Protein AF-A0A838WC42-F1 (afdb_monomer)

Foldseek 3Di:
DQQKDWAAEPVRWIKIKGFDPPPPDPVVQQKTKIWIDTPVDNPPAIWIFIDHNCCRVVVVRVRVNVGVVVTHRDDPPD

Solvent-accessible surface area (backbone atoms only — not comparable to full-atom values): 4438 Å² total; per-residue (Å²): 131,67,57,58,49,76,42,58,44,98,87,66,48,41,31,36,42,36,60,41,85,89,48,98,35,62,60,93,75,41,28,35,21,24,37,37,38,49,75,80,38,88,83,54,70,43,25,36,41,53,41,48,53,62,35,52,68,67,64,35,52,66,60,49,41,54,33,56,71,71,27,43,71,45,76,80,84,121

Structure (mmCIF, N/CA/C/O backbone):
data_AF-A0A838WC42-F1
#
_entry.id   AF-A0A838WC42-F1
#
loop_
_atom_site.group_PDB
_atom_site.id
_atom_site.type_symbol
_atom_site.label_atom_id
_atom_site.label_alt_id
_atom_site.label_comp_id
_atom_site.label_asym_id
_atom_site.label_entity_id
_atom_site.label_seq_id
_atom_site.pdbx_PDB_ins_code
_atom_site.Cartn_x
_atom_site.Cartn_y
_atom_site.Cartn_z
_atom_site.occupancy
_atom_site.B_iso_or_equiv
_atom_site.auth_seq_id
_atom_site.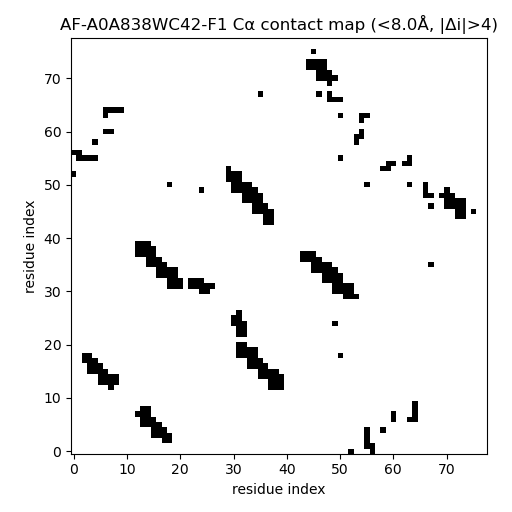auth_comp_id
_atom_site.auth_asym_id
_atom_site.auth_atom_id
_atom_site.pdbx_PDB_model_num
ATOM 1 N N . MET A 1 1 ? 13.685 -3.025 -6.023 1.00 66.06 1 MET A N 1
ATOM 2 C CA . MET A 1 1 ? 12.423 -2.276 -6.177 1.00 66.06 1 MET A CA 1
ATOM 3 C C . MET A 1 1 ? 11.724 -2.285 -4.831 1.00 66.06 1 MET A C 1
ATOM 5 O O . MET A 1 1 ? 11.831 -3.293 -4.145 1.00 66.06 1 MET A O 1
ATOM 9 N N . LYS A 1 2 ? 11.105 -1.175 -4.418 1.00 73.56 2 LYS A N 1
ATOM 10 C CA . LYS A 1 2 ? 10.305 -1.145 -3.189 1.00 73.56 2 LYS A CA 1
ATOM 11 C C . LYS A 1 2 ? 8.972 -1.829 -3.497 1.00 73.56 2 LYS A C 1
ATOM 13 O O . LYS A 1 2 ? 8.302 -1.442 -4.447 1.00 73.56 2 LYS A O 1
ATOM 18 N N . GLU A 1 3 ? 8.649 -2.884 -2.763 1.00 83.50 3 GLU A N 1
ATOM 19 C CA . GLU A 1 3 ? 7.490 -3.745 -3.054 1.00 83.50 3 GLU A CA 1
ATOM 20 C C . GLU A 1 3 ? 6.249 -3.334 -2.258 1.00 83.50 3 GLU A C 1
ATOM 22 O O . GLU A 1 3 ? 5.146 -3.804 -2.528 1.00 83.50 3 GLU A O 1
ATOM 27 N N . ASN A 1 4 ? 6.424 -2.438 -1.288 1.00 89.44 4 ASN A N 1
ATOM 28 C CA . ASN A 1 4 ? 5.362 -1.892 -0.468 1.00 89.44 4 ASN A CA 1
ATOM 29 C C . ASN A 1 4 ? 5.664 -0.457 -0.016 1.00 89.44 4 ASN A C 1
ATOM 31 O O . ASN A 1 4 ? 6.813 -0.012 0.015 1.00 89.44 4 ASN A O 1
ATOM 35 N N . ALA A 1 5 ? 4.622 0.282 0.341 1.00 92.56 5 ALA A N 1
ATOM 36 C CA . ALA A 1 5 ? 4.738 1.594 0.965 1.00 92.56 5 ALA A CA 1
ATOM 37 C C . ALA A 1 5 ? 3.531 1.859 1.864 1.00 92.56 5 ALA A C 1
ATOM 39 O O . ALA A 1 5 ? 2.447 1.323 1.636 1.00 92.56 5 ALA A O 1
ATOM 40 N N . THR A 1 6 ? 3.720 2.706 2.872 1.00 94.44 6 THR A N 1
ATOM 41 C CA . THR A 1 6 ? 2.635 3.215 3.711 1.00 94.44 6 THR A CA 1
ATOM 42 C C . THR A 1 6 ? 2.466 4.700 3.439 1.00 94.44 6 THR A C 1
ATOM 44 O O . THR A 1 6 ? 3.460 5.421 3.414 1.00 94.44 6 THR A O 1
ATOM 47 N N . PHE A 1 7 ? 1.230 5.151 3.255 1.00 93.88 7 PHE A N 1
ATOM 48 C CA . PHE A 1 7 ? 0.897 6.551 2.998 1.00 93.88 7 PHE A CA 1
ATOM 49 C C . PHE A 1 7 ? -0.463 6.901 3.628 1.00 93.88 7 PHE A C 1
ATOM 51 O O . PHE A 1 7 ? -1.299 6.012 3.818 1.00 93.88 7 PHE A O 1
ATOM 58 N N . PRO A 1 8 ? -0.699 8.167 4.002 1.00 94.56 8 PRO A N 1
ATOM 59 C CA . PRO A 1 8 ? -2.003 8.618 4.476 1.00 94.56 8 PRO A CA 1
ATOM 60 C C . PRO A 1 8 ? -2.973 8.903 3.312 1.00 94.56 8 PRO A C 1
ATOM 62 O O . PRO A 1 8 ? -2.561 9.385 2.258 1.00 94.56 8 PRO A O 1
ATOM 65 N N . ASP A 1 9 ? -4.270 8.651 3.511 1.00 91.38 9 ASP A N 1
ATOM 66 C CA . ASP A 1 9 ? -5.349 9.157 2.650 1.00 91.38 9 ASP A CA 1
ATOM 67 C C . ASP A 1 9 ? -5.761 10.594 3.029 1.00 91.38 9 ASP A C 1
ATOM 69 O O . ASP A 1 9 ? -5.267 11.169 4.001 1.00 91.38 9 ASP A O 1
ATOM 73 N N . ASP A 1 10 ? -6.694 11.190 2.278 1.00 89.06 10 ASP A N 1
ATOM 74 C CA . ASP A 1 10 ? -7.172 12.560 2.540 1.00 89.06 10 ASP A CA 1
ATOM 75 C C . ASP A 1 10 ? -7.947 12.712 3.860 1.00 89.06 10 ASP A C 1
ATOM 77 O O . ASP A 1 10 ? -8.128 13.824 4.353 1.00 89.06 10 ASP A O 1
ATOM 81 N N . SER A 1 11 ? -8.395 11.603 4.456 1.00 89.94 11 SER A N 1
ATOM 82 C CA . SER A 1 11 ? -9.011 11.579 5.789 1.00 89.94 11 SER A CA 1
ATOM 83 C C . SER A 1 11 ? -7.981 11.371 6.907 1.00 89.94 11 SER A C 1
ATOM 85 O O . SER A 1 11 ? -8.348 11.360 8.081 1.00 89.94 11 SER A O 1
ATOM 87 N N . GLY A 1 12 ? -6.699 11.209 6.564 1.00 90.75 12 GLY A N 1
ATOM 88 C CA . GLY A 1 12 ? -5.608 10.940 7.495 1.00 90.75 12 GLY A CA 1
ATOM 89 C C . GLY A 1 12 ? -5.484 9.476 7.924 1.00 90.75 12 GLY A C 1
ATOM 90 O O . GLY A 1 12 ? -4.691 9.189 8.821 1.00 90.75 12 GLY A O 1
ATOM 91 N N . ARG A 1 13 ? -6.231 8.548 7.312 1.00 93.31 13 ARG A N 1
ATOM 92 C CA . ARG A 1 13 ? -6.090 7.107 7.572 1.00 93.31 13 ARG A CA 1
ATOM 93 C C . ARG A 1 13 ? -4.875 6.575 6.833 1.00 93.31 13 ARG A C 1
ATOM 95 O O . ARG A 1 13 ? -4.620 6.948 5.692 1.00 93.31 13 ARG A O 1
ATOM 102 N N . ARG A 1 14 ? -4.131 5.678 7.460 1.00 95.12 14 ARG A N 1
ATOM 103 C CA . ARG A 1 14 ? -2.936 5.063 6.891 1.00 95.12 14 ARG A CA 1
ATOM 104 C C . ARG A 1 14 ? -3.316 3.856 6.059 1.00 95.12 14 ARG A C 1
ATOM 106 O O . ARG A 1 14 ? -3.990 2.943 6.533 1.00 95.12 14 ARG A O 1
ATOM 113 N N . TRP A 1 15 ? -2.802 3.837 4.843 1.00 94.56 15 TRP A N 1
ATOM 114 C CA . TRP A 1 15 ? -2.949 2.747 3.901 1.00 94.56 15 TRP A CA 1
ATOM 115 C C . TRP A 1 15 ? -1.589 2.149 3.590 1.00 94.56 15 TRP A C 1
ATOM 117 O O . TRP A 1 15 ? -0.600 2.859 3.416 1.00 94.56 15 TRP A O 1
ATOM 127 N N . GLU A 1 16 ? -1.543 0.828 3.516 1.00 94.62 16 GLU A N 1
ATOM 128 C CA . GLU A 1 16 ? -0.411 0.089 2.987 1.00 94.62 16 GLU A CA 1
ATOM 129 C C . GLU A 1 16 ? -0.732 -0.365 1.567 1.00 94.62 16 GLU A C 1
ATOM 131 O O . GLU A 1 16 ? -1.730 -1.052 1.348 1.00 94.62 16 GLU A O 1
ATOM 136 N N . VAL A 1 17 ? 0.124 -0.006 0.615 1.00 92.38 17 VAL A N 1
ATOM 137 C CA . VAL A 1 17 ? 0.119 -0.567 -0.736 1.00 92.38 17 VAL A CA 1
ATOM 138 C C . VAL A 1 17 ? 1.176 -1.660 -0.835 1.00 92.38 17 VAL A C 1
ATOM 140 O O . VAL A 1 17 ? 2.310 -1.472 -0.400 1.00 92.38 17 VAL A O 1
ATOM 143 N N . GLN A 1 18 ? 0.813 -2.791 -1.431 1.00 91.94 18 GLN A N 1
ATOM 144 C CA . GLN A 1 18 ? 1.707 -3.902 -1.744 1.00 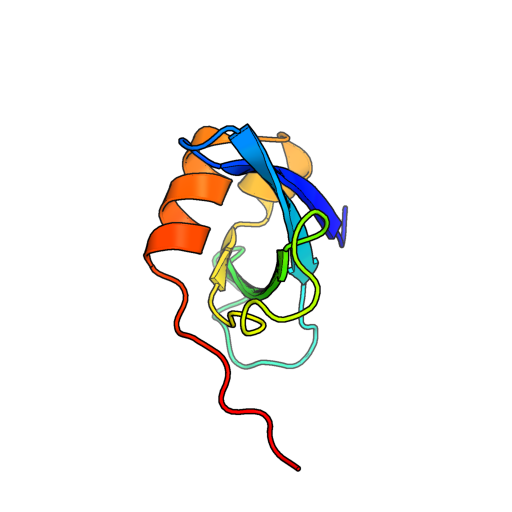91.94 18 GLN A CA 1
ATOM 145 C C . GLN A 1 18 ? 1.588 -4.265 -3.223 1.00 91.94 18 GLN A C 1
ATOM 147 O O . GLN A 1 18 ? 0.483 -4.417 -3.746 1.00 91.94 18 GLN A O 1
ATOM 152 N N . VAL A 1 19 ? 2.724 -4.433 -3.895 1.00 89.00 19 VAL A N 1
ATOM 153 C CA . VAL A 1 19 ? 2.783 -4.875 -5.290 1.00 89.00 19 VAL A CA 1
ATOM 154 C C . VAL A 1 19 ? 2.405 -6.354 -5.380 1.00 89.00 19 VAL A C 1
ATOM 156 O O . VAL A 1 19 ? 3.004 -7.211 -4.734 1.00 89.00 19 VAL A O 1
ATOM 159 N N . LEU A 1 20 ? 1.420 -6.664 -6.219 1.00 86.19 20 LEU A N 1
ATOM 160 C CA . LEU A 1 20 ? 1.007 -8.022 -6.552 1.00 86.19 20 LEU A CA 1
ATOM 161 C C . LEU A 1 20 ? 1.793 -8.517 -7.768 1.00 86.19 20 LEU A C 1
ATOM 163 O O . LEU A 1 20 ? 1.412 -8.313 -8.925 1.00 86.19 20 LEU A O 1
ATOM 167 N N . TRP A 1 21 ? 2.902 -9.195 -7.497 1.00 72.12 21 TRP A N 1
ATOM 168 C CA . TRP A 1 21 ? 3.701 -9.860 -8.520 1.00 72.12 21 TRP A CA 1
ATOM 169 C C . TRP A 1 21 ? 2.921 -11.015 -9.165 1.00 72.12 21 TRP A C 1
ATOM 171 O O . TRP A 1 21 ? 2.359 -11.861 -8.474 1.00 72.12 21 TRP A O 1
ATOM 181 N N . GLY A 1 22 ? 2.889 -11.063 -10.501 1.00 63.88 22 GLY A N 1
ATOM 182 C CA . GLY A 1 22 ? 2.202 -12.120 -11.259 1.00 63.88 22 GLY A CA 1
ATOM 183 C C . GLY A 1 22 ? 0.767 -11.797 -11.690 1.00 63.88 22 GLY A C 1
ATOM 184 O O . GLY A 1 22 ? 0.156 -12.609 -12.382 1.00 63.88 22 GLY A O 1
ATOM 185 N N . HIS A 1 23 ? 0.238 -10.614 -11.358 1.00 63.22 23 HIS A N 1
ATOM 186 C CA . HIS A 1 23 ? -0.975 -10.100 -11.999 1.00 63.22 23 HIS A CA 1
ATOM 187 C C . HIS A 1 23 ? -0.653 -9.501 -13.381 1.00 63.22 23 HIS A C 1
ATOM 189 O O . HIS A 1 23 ? 0.383 -8.848 -13.525 1.00 63.22 23 HIS A O 1
ATOM 195 N N . PRO A 1 24 ? -1.523 -9.673 -14.398 1.00 55.81 24 PRO A N 1
ATOM 196 C CA . PRO A 1 24 ? -1.331 -9.132 -15.743 1.00 55.81 24 PRO A CA 1
ATOM 197 C C . PRO A 1 24 ? -1.601 -7.618 -15.770 1.00 55.81 24 PRO A C 1
ATOM 199 O O . PRO A 1 24 ? -2.528 -7.140 -16.416 1.00 55.81 24 PRO A O 1
ATOM 202 N N . ALA A 1 25 ? -0.818 -6.845 -15.028 1.00 60.53 25 ALA A N 1
ATOM 203 C CA . ALA A 1 25 ? -0.680 -5.412 -15.235 1.00 60.53 25 ALA A CA 1
ATOM 204 C C . ALA A 1 25 ? 0.529 -5.204 -16.145 1.00 60.53 25 ALA A C 1
ATOM 206 O O . ALA A 1 25 ? 1.512 -5.906 -15.952 1.00 60.53 25 ALA A O 1
ATOM 207 N N . LEU A 1 26 ? 0.436 -4.308 -17.134 1.00 66.62 26 LEU A N 1
ATOM 208 C CA . LEU A 1 26 ? 1.456 -4.037 -18.160 1.00 66.62 26 LEU A CA 1
ATOM 209 C C . LEU A 1 26 ? 2.822 -3.676 -17.525 1.00 66.62 26 LEU A C 1
ATOM 211 O O . LEU A 1 26 ? 3.102 -2.484 -17.343 1.00 66.62 26 LEU A O 1
ATOM 215 N N . PRO A 1 27 ? 3.715 -4.651 -17.246 1.00 64.88 27 PRO A N 1
ATOM 216 C CA . PRO A 1 27 ? 4.932 -4.392 -16.476 1.00 64.88 27 PRO A CA 1
ATOM 217 C C . PRO A 1 27 ? 5.905 -3.551 -17.306 1.00 64.88 27 PRO A C 1
ATOM 219 O O . PRO A 1 27 ? 6.674 -2.758 -16.780 1.00 64.88 27 PRO A O 1
ATOM 222 N N . GLU A 1 28 ? 5.796 -3.662 -18.633 1.00 65.94 28 GLU A N 1
ATOM 223 C CA . GLU A 1 28 ? 6.552 -2.906 -19.632 1.00 65.94 28 GLU A CA 1
ATOM 224 C C . GLU A 1 28 ? 6.343 -1.385 -19.527 1.00 65.94 28 GLU A C 1
ATOM 226 O O . GLU A 1 28 ? 7.138 -0.618 -20.065 1.00 65.94 28 GLU A O 1
ATOM 231 N N . ARG A 1 29 ? 5.288 -0.933 -18.832 1.00 74.44 29 ARG A N 1
ATOM 232 C CA . ARG A 1 29 ? 5.014 0.489 -18.563 1.00 74.44 29 ARG A CA 1
ATOM 233 C C . ARG A 1 29 ? 5.298 0.884 -17.109 1.00 74.44 29 ARG A C 1
ATOM 235 O O . ARG A 1 29 ? 4.950 1.993 -16.719 1.00 74.44 29 ARG A O 1
ATOM 242 N N . GLY A 1 30 ? 5.892 -0.009 -16.312 1.00 78.31 30 GLY A N 1
ATOM 243 C CA . GLY A 1 30 ? 6.112 0.193 -14.879 1.00 78.31 30 GLY A CA 1
ATOM 244 C C . GLY A 1 30 ? 4.817 0.207 -14.063 1.00 78.31 30 GLY A C 1
ATOM 245 O O . GLY A 1 30 ? 4.792 0.803 -12.991 1.00 78.31 30 GLY A O 1
ATOM 246 N N . ILE A 1 31 ? 3.739 -0.397 -14.577 1.00 84.12 31 ILE A N 1
ATOM 247 C CA . ILE A 1 31 ? 2.444 -0.501 -13.898 1.00 84.12 31 ILE A CA 1
ATOM 248 C C . ILE A 1 31 ? 2.288 -1.934 -13.399 1.00 84.12 31 ILE A C 1
ATOM 250 O O . ILE A 1 31 ? 2.329 -2.879 -14.187 1.00 84.12 31 ILE A O 1
ATOM 254 N N . TY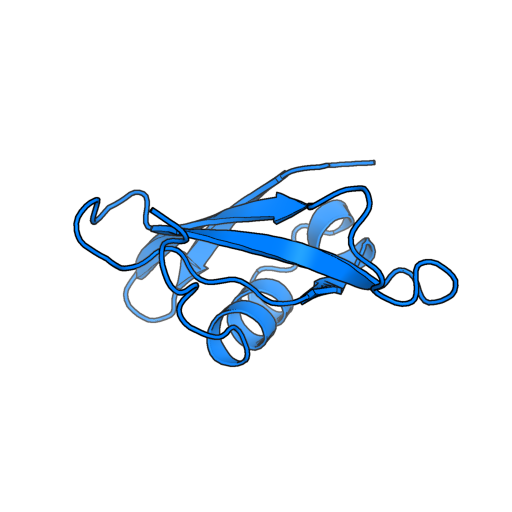R A 1 32 ? 2.060 -2.088 -12.101 1.00 86.56 32 TYR A N 1
ATOM 255 C CA . TYR A 1 32 ? 1.906 -3.380 -11.447 1.00 86.56 32 TYR A CA 1
ATOM 256 C C . TYR A 1 32 ? 0.539 -3.489 -10.781 1.00 86.56 32 TYR A C 1
ATOM 258 O O . TYR A 1 32 ? -0.045 -2.481 -10.391 1.00 86.56 32 TYR A O 1
ATOM 266 N N . GLY A 1 33 ? 0.028 -4.712 -10.632 1.00 88.69 33 GLY A N 1
ATOM 267 C CA . GLY A 1 33 ? -1.126 -4.946 -9.768 1.00 88.69 33 GLY A CA 1
ATOM 268 C C . GLY A 1 33 ? -0.773 -4.560 -8.334 1.00 88.69 33 GLY A C 1
ATOM 269 O O . GLY A 1 33 ? 0.369 -4.738 -7.909 1.00 88.69 33 GLY A O 1
ATOM 270 N N . ALA A 1 34 ? -1.732 -4.024 -7.595 1.00 90.00 34 ALA A N 1
ATOM 271 C CA . ALA A 1 34 ? -1.516 -3.532 -6.247 1.00 90.00 34 ALA A CA 1
ATOM 272 C C . ALA A 1 34 ? -2.664 -3.924 -5.329 1.00 90.00 34 ALA A C 1
ATOM 274 O O . ALA A 1 34 ? -3.827 -3.924 -5.730 1.00 90.00 34 ALA A O 1
ATOM 275 N N . ARG A 1 35 ? -2.326 -4.225 -4.080 1.00 91.50 35 ARG A N 1
ATOM 276 C CA . ARG A 1 35 ? -3.267 -4.411 -2.983 1.00 91.50 35 ARG A CA 1
ATOM 277 C C . ARG A 1 35 ? -3.108 -3.260 -2.006 1.00 91.50 35 ARG A C 1
ATOM 279 O O . ARG A 1 35 ? -1.995 -2.996 -1.565 1.00 91.50 35 ARG A O 1
ATOM 286 N N . TYR A 1 36 ? -4.218 -2.655 -1.618 1.00 92.81 36 TYR A N 1
ATOM 287 C CA . TYR A 1 36 ? -4.286 -1.599 -0.623 1.00 92.81 36 TYR A CA 1
ATOM 288 C C . TYR A 1 36 ? -5.016 -2.110 0.615 1.00 92.81 36 TYR A C 1
ATOM 290 O O . TYR A 1 36 ? -6.119 -2.652 0.521 1.00 92.81 36 TYR A O 1
ATOM 298 N N . THR A 1 37 ? -4.401 -1.940 1.779 1.00 94.25 37 THR A N 1
ATOM 299 C CA . THR A 1 37 ? -4.963 -2.350 3.069 1.00 94.25 37 THR A CA 1
ATOM 300 C C . THR A 1 37 ? -4.980 -1.153 4.009 1.00 94.25 37 THR A C 1
ATOM 302 O O . THR A 1 37 ? -3.949 -0.508 4.194 1.00 94.25 37 THR A O 1
ATOM 305 N N . CYS A 1 38 ? -6.136 -0.847 4.597 1.00 94.31 38 CYS A N 1
ATOM 306 C CA . CYS A 1 38 ? -6.229 0.178 5.630 1.00 94.31 38 CYS A CA 1
ATOM 307 C C . CYS A 1 38 ? -5.597 -0.363 6.921 1.00 94.31 38 CYS A C 1
ATOM 309 O O . CYS A 1 38 ? -5.926 -1.457 7.373 1.00 94.31 38 CYS A O 1
ATOM 311 N N . LEU A 1 39 ? -4.653 0.379 7.499 1.00 94.06 39 LEU A N 1
ATOM 312 C CA . LEU A 1 39 ? -3.960 -0.010 8.731 1.00 94.06 39 LEU A CA 1
ATOM 313 C C . LEU A 1 39 ? -4.678 0.487 9.988 1.00 94.06 39 LEU A C 1
ATOM 315 O O . LEU A 1 39 ? -4.458 -0.052 11.071 1.00 94.06 39 LEU A O 1
ATOM 319 N N . ASP A 1 40 ? -5.503 1.525 9.851 1.00 94.00 40 ASP A N 1
ATOM 320 C CA . ASP A 1 40 ? -6.268 2.100 10.961 1.00 94.00 40 ASP A CA 1
ATOM 321 C C . ASP A 1 40 ? -7.668 1.480 11.101 1.00 94.00 40 ASP A C 1
ATOM 323 O O . ASP A 1 40 ? -8.305 1.650 12.139 1.00 94.00 40 ASP A O 1
ATOM 327 N N . ASP A 1 41 ? -8.132 0.736 10.093 1.00 91.06 41 ASP A N 1
ATOM 328 C CA . ASP A 1 41 ? -9.419 0.040 10.094 1.00 91.06 41 ASP A CA 1
ATOM 329 C C . ASP A 1 41 ? -9.259 -1.352 9.466 1.00 91.06 41 ASP A C 1
ATOM 331 O O . ASP A 1 41 ? -9.028 -1.480 8.266 1.00 91.06 41 ASP A O 1
ATOM 335 N N . ALA A 1 42 ? -9.352 -2.397 10.293 1.00 85.88 42 ALA A N 1
ATOM 336 C CA . ALA A 1 42 ? -9.221 -3.784 9.846 1.00 85.88 42 ALA A CA 1
ATOM 337 C C . ALA A 1 42 ? -10.523 -4.364 9.255 1.00 85.88 42 ALA A C 1
ATOM 339 O O . ALA A 1 42 ? -10.486 -5.451 8.675 1.00 85.88 42 ALA A O 1
ATOM 340 N N . GLU A 1 43 ? -11.659 -3.683 9.434 1.00 87.88 43 GLU A N 1
ATOM 341 C CA . GLU A 1 43 ? -12.954 -4.053 8.850 1.00 87.88 43 GLU A CA 1
ATOM 342 C C . GLU A 1 43 ? -13.137 -3.439 7.451 1.00 87.88 43 GLU A C 1
ATOM 344 O O . GLU A 1 43 ? -13.902 -3.969 6.642 1.00 87.88 43 GLU A O 1
ATOM 349 N N . GLU A 1 44 ? -12.407 -2.362 7.136 1.00 87.75 44 GLU A N 1
ATOM 350 C CA . GLU A 1 44 ? -12.340 -1.774 5.798 1.00 87.75 44 GLU A CA 1
ATOM 351 C C . GLU A 1 44 ? -11.880 -2.823 4.777 1.00 87.75 44 GLU A C 1
ATOM 353 O O . GLU A 1 44 ? -10.854 -3.497 4.923 1.00 87.75 44 GLU A O 1
ATOM 358 N N . ALA A 1 45 ? -12.650 -2.943 3.696 1.00 87.94 45 ALA A N 1
ATOM 359 C CA . ALA A 1 45 ? -12.358 -3.896 2.642 1.00 87.94 45 ALA A CA 1
ATOM 360 C C . ALA A 1 45 ? -10.985 -3.615 2.014 1.00 87.94 45 ALA A C 1
ATOM 362 O O . ALA A 1 45 ? -10.672 -2.491 1.612 1.00 87.94 45 ALA A O 1
ATOM 363 N N . VAL A 1 46 ? -10.191 -4.675 1.863 1.00 90.38 46 VAL A N 1
ATOM 364 C CA . VAL A 1 46 ? -8.967 -4.642 1.060 1.00 90.38 46 VAL A CA 1
ATOM 365 C C . VAL A 1 46 ? -9.327 -4.175 -0.341 1.00 90.38 46 VAL A C 1
ATOM 367 O O . VAL A 1 46 ? -10.232 -4.731 -0.959 1.00 90.38 46 VAL A O 1
ATOM 370 N N . ARG A 1 47 ? -8.599 -3.195 -0.869 1.00 90.81 47 ARG A N 1
ATOM 371 C CA . ARG A 1 47 ? -8.789 -2.727 -2.242 1.00 90.81 47 ARG A CA 1
ATOM 372 C C . ARG A 1 47 ? -7.716 -3.296 -3.149 1.00 90.81 47 ARG A C 1
ATOM 374 O O . ARG A 1 47 ? -6.591 -3.545 -2.717 1.00 90.81 47 ARG A O 1
ATOM 381 N N . VAL A 1 48 ? -8.059 -3.531 -4.404 1.00 89.38 48 VAL A N 1
ATOM 382 C CA . VAL A 1 48 ? -7.147 -4.039 -5.425 1.00 89.38 48 VAL A CA 1
ATOM 383 C C . VAL A 1 48 ? -7.212 -3.100 -6.619 1.00 89.38 48 VAL A C 1
ATOM 385 O O . VAL A 1 48 ? -8.282 -2.672 -7.040 1.00 89.38 48 VAL A O 1
ATOM 388 N N . GLY A 1 49 ? -6.051 -2.750 -7.148 1.00 89.81 49 GLY A N 1
ATOM 389 C CA . GLY A 1 49 ? -5.929 -1.832 -8.268 1.00 89.81 49 GLY A CA 1
ATOM 390 C C . GLY A 1 49 ? -4.560 -1.950 -8.911 1.00 89.81 49 GLY A C 1
ATOM 391 O O . GLY A 1 49 ? -3.992 -3.044 -8.993 1.00 89.81 49 GLY A O 1
ATOM 392 N N . TYR A 1 50 ? -4.020 -0.815 -9.341 1.00 89.25 50 TYR A N 1
ATOM 393 C CA . TYR A 1 50 ? -2.724 -0.737 -9.999 1.00 89.25 50 TYR A CA 1
ATOM 394 C C . TYR A 1 50 ? -1.850 0.336 -9.362 1.00 89.25 50 TYR A C 1
ATOM 396 O O . TYR A 1 50 ? -2.349 1.373 -8.946 1.00 89.25 50 TYR A O 1
ATOM 404 N N . ILE A 1 51 ? -0.540 0.108 -9.345 1.00 89.75 51 ILE A N 1
ATOM 405 C CA . ILE A 1 51 ? 0.459 1.052 -8.844 1.00 89.75 51 ILE A CA 1
ATOM 406 C C . ILE A 1 51 ? 1.558 1.270 -9.882 1.00 89.75 51 ILE A C 1
ATOM 408 O O . ILE A 1 51 ? 1.982 0.330 -10.557 1.00 89.75 51 ILE A O 1
ATOM 412 N N . GLN A 1 52 ? 2.036 2.508 -10.006 1.00 88.50 52 GLN A N 1
ATOM 413 C CA . GLN A 1 52 ? 3.217 2.825 -10.8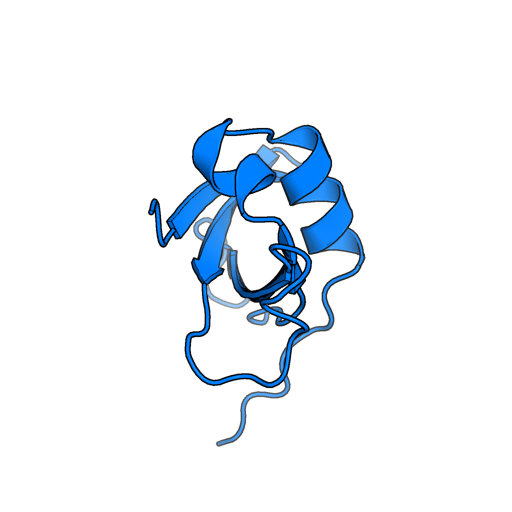12 1.00 88.50 52 GLN A CA 1
ATOM 414 C C . GLN A 1 52 ? 4.497 2.655 -9.986 1.00 88.50 52 GLN A C 1
ATOM 416 O O . GLN A 1 52 ? 4.575 3.086 -8.838 1.00 88.50 52 GLN A O 1
ATOM 421 N N . GLU A 1 53 ? 5.530 2.062 -10.585 1.00 85.31 53 GLU A N 1
ATOM 422 C CA . GLU A 1 53 ? 6.817 1.776 -9.939 1.00 85.31 53 GLU A CA 1
ATOM 423 C C . GLU A 1 53 ? 7.444 3.015 -9.300 1.00 85.31 53 GLU A C 1
ATOM 425 O O . GLU A 1 53 ? 7.929 2.973 -8.170 1.00 85.31 53 GLU A O 1
ATOM 430 N N . TRP A 1 54 ? 7.408 4.140 -10.016 1.00 85.69 54 TRP A N 1
ATOM 431 C CA . TRP A 1 54 ? 7.985 5.390 -9.537 1.00 85.69 54 TRP A CA 1
ATOM 432 C C . TRP A 1 54 ? 7.168 6.031 -8.420 1.00 85.69 54 TRP A C 1
ATOM 434 O O . TRP A 1 54 ? 7.744 6.778 -7.637 1.00 85.69 54 TRP A O 1
ATOM 444 N N . ALA A 1 55 ? 5.872 5.723 -8.297 1.00 88.06 55 ALA A N 1
ATOM 445 C CA . ALA A 1 55 ? 5.084 6.159 -7.147 1.00 88.06 55 ALA A CA 1
ATOM 446 C C . ALA A 1 55 ? 5.664 5.542 -5.866 1.00 88.06 55 ALA A C 1
ATOM 448 O O . ALA A 1 55 ? 5.891 6.241 -4.884 1.00 88.06 55 ALA A O 1
ATOM 449 N N . LEU A 1 56 ? 6.007 4.249 -5.911 1.00 85.31 56 LEU A N 1
ATOM 450 C CA . LEU A 1 56 ? 6.636 3.534 -4.797 1.00 85.31 56 LEU A CA 1
ATOM 451 C C . LEU A 1 56 ? 8.094 3.941 -4.581 1.00 85.31 56 LEU A C 1
ATOM 453 O O . LEU A 1 56 ? 8.530 4.086 -3.441 1.00 85.31 56 LEU A O 1
ATOM 457 N N . ALA A 1 57 ? 8.859 4.103 -5.663 1.00 85.94 57 ALA A N 1
ATOM 458 C CA . ALA A 1 57 ? 10.274 4.455 -5.580 1.00 85.94 57 ALA A CA 1
ATOM 459 C C . ALA A 1 57 ? 10.498 5.906 -5.129 1.00 85.94 57 ALA A C 1
ATOM 461 O O . ALA A 1 57 ? 11.473 6.178 -4.434 1.00 85.94 57 ALA A O 1
ATOM 462 N N . GLY A 1 58 ? 9.614 6.819 -5.534 1.00 85.19 58 GLY A N 1
ATOM 463 C CA . GLY A 1 58 ? 9.656 8.238 -5.186 1.00 85.19 58 GLY A CA 1
ATOM 464 C C . GLY A 1 58 ? 8.850 8.605 -3.943 1.00 85.19 58 GLY A C 1
ATOM 465 O O . GLY A 1 58 ? 8.870 9.768 -3.560 1.00 85.19 58 GLY A O 1
ATOM 466 N N . GLU A 1 59 ? 8.148 7.641 -3.338 1.00 85.19 59 GLU A N 1
ATOM 467 C CA . GLU A 1 59 ? 7.223 7.874 -2.220 1.00 85.19 59 GLU A CA 1
ATOM 468 C C . 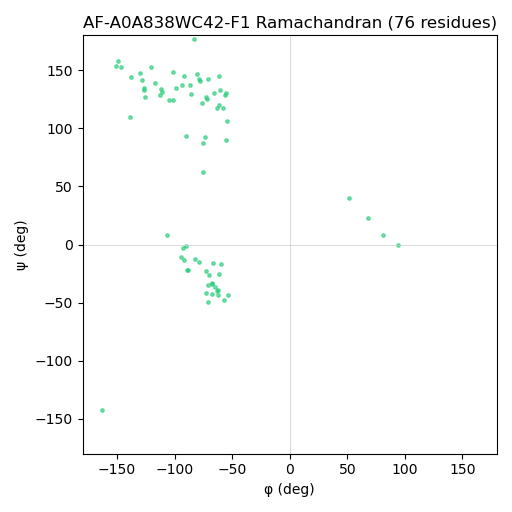GLU A 1 59 ? 6.205 8.988 -2.533 1.00 85.19 59 GLU A C 1
ATOM 470 O O . GLU A 1 59 ? 5.872 9.813 -1.686 1.00 85.19 59 GLU A O 1
ATOM 475 N N . ASP A 1 60 ? 5.709 9.013 -3.776 1.00 91.25 60 ASP A N 1
ATOM 476 C CA . ASP A 1 60 ? 4.743 10.009 -4.238 1.00 91.25 60 ASP A CA 1
ATOM 477 C C . ASP A 1 60 ? 3.349 9.700 -3.680 1.00 91.25 60 ASP A C 1
ATOM 479 O O . ASP A 1 60 ? 2.534 8.992 -4.279 1.00 91.25 60 ASP A O 1
ATOM 483 N N . GLU A 1 61 ? 3.089 10.216 -2.481 1.00 91.00 61 GLU A N 1
ATOM 484 C CA . GLU A 1 61 ? 1.831 10.017 -1.765 1.00 91.00 61 GLU A CA 1
ATOM 485 C C . GLU A 1 61 ? 0.617 10.569 -2.519 1.00 91.00 61 GLU A C 1
ATOM 487 O O . GLU A 1 61 ? -0.500 10.118 -2.276 1.00 91.00 61 GLU A O 1
ATOM 492 N N . SER A 1 62 ? 0.795 11.563 -3.396 1.00 90.88 62 SER A N 1
ATOM 493 C CA . SER A 1 62 ? -0.323 12.120 -4.170 1.00 90.88 62 SER A CA 1
A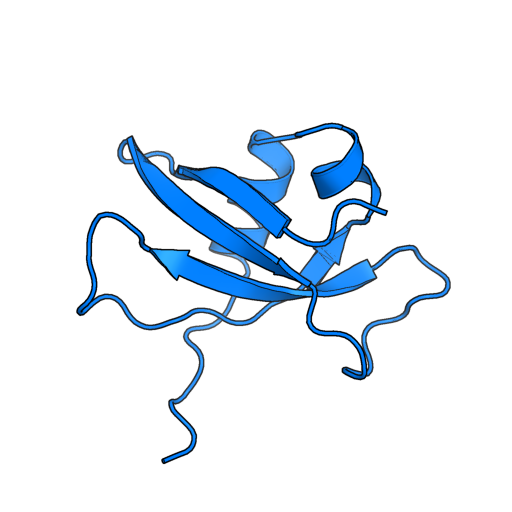TOM 494 C C . SER A 1 62 ? -0.773 11.105 -5.211 1.00 90.88 62 SER A C 1
ATOM 496 O O . SER A 1 62 ? -1.940 10.722 -5.236 1.00 90.88 62 SER A O 1
ATOM 498 N N . LEU A 1 63 ? 0.181 10.567 -5.973 1.00 89.75 63 LEU A N 1
ATOM 499 C CA . LEU A 1 63 ? -0.097 9.546 -6.977 1.00 89.75 63 LEU A CA 1
ATOM 500 C C . LEU A 1 63 ? -0.597 8.235 -6.347 1.00 89.75 63 LEU A C 1
ATOM 502 O O . LEU A 1 63 ? -1.488 7.582 -6.888 1.00 89.75 63 LEU A O 1
ATOM 506 N N . MET A 1 64 ? -0.064 7.853 -5.181 1.00 91.25 64 MET A N 1
ATOM 507 C CA . MET A 1 64 ? -0.559 6.694 -4.427 1.00 91.25 64 MET A CA 1
ATOM 508 C C . MET A 1 64 ? -2.013 6.868 -3.974 1.00 91.25 64 MET A C 1
ATOM 510 O O . MET A 1 64 ? -2.784 5.909 -4.039 1.00 91.25 64 MET A O 1
ATOM 514 N N . ARG A 1 65 ? -2.404 8.077 -3.550 1.00 92.12 65 ARG A N 1
ATOM 515 C CA . ARG A 1 65 ? -3.793 8.401 -3.193 1.00 92.12 65 ARG A CA 1
ATOM 516 C C . ARG A 1 65 ? -4.722 8.378 -4.397 1.00 92.12 65 ARG A C 1
ATOM 518 O O . ARG A 1 65 ? -5.807 7.815 -4.290 1.00 92.12 65 ARG A O 1
ATOM 525 N N . GLU A 1 66 ? -4.298 8.930 -5.531 1.00 91.19 66 GLU A N 1
ATOM 526 C CA . GLU A 1 66 ? -5.071 8.866 -6.778 1.00 91.19 66 GLU A CA 1
ATOM 527 C C . GLU A 1 66 ? -5.351 7.408 -7.165 1.00 91.19 66 GLU A C 1
ATOM 529 O O . GLU A 1 66 ? -6.500 7.022 -7.364 1.00 91.19 66 GLU A O 1
ATOM 534 N N . MET A 1 67 ? -4.327 6.553 -7.132 1.00 90.50 67 MET A N 1
ATOM 535 C CA . MET A 1 67 ? -4.474 5.130 -7.449 1.00 90.50 67 MET A CA 1
ATOM 536 C C . MET A 1 67 ? -5.300 4.351 -6.425 1.00 90.50 67 MET A C 1
ATOM 538 O O . MET A 1 67 ? -6.034 3.436 -6.792 1.00 90.50 67 MET A O 1
ATOM 542 N N . LEU A 1 68 ? -5.219 4.712 -5.142 1.00 90.69 68 LEU A N 1
ATOM 543 C CA . LEU A 1 68 ? -6.106 4.176 -4.111 1.00 90.69 68 LEU A CA 1
ATOM 544 C C . LEU A 1 68 ? -7.569 4.560 -4.384 1.00 90.69 68 LEU A C 1
ATOM 546 O O . LEU A 1 68 ? -8.460 3.732 -4.193 1.00 90.69 68 LEU A O 1
ATOM 550 N N . ALA A 1 69 ? -7.832 5.787 -4.835 1.00 89.50 69 ALA A N 1
ATOM 551 C CA . ALA A 1 69 ? -9.179 6.234 -5.183 1.00 89.50 69 ALA A CA 1
ATOM 552 C C . ALA A 1 69 ? -9.731 5.511 -6.424 1.00 89.50 69 ALA A C 1
ATOM 554 O O . ALA A 1 69 ? -10.928 5.235 -6.478 1.00 89.50 69 ALA A O 1
ATOM 555 N N . GLU A 1 70 ? -8.865 5.165 -7.380 1.00 88.06 70 GLU A N 1
ATOM 556 C CA . GLU A 1 70 ? -9.205 4.347 -8.554 1.00 88.06 70 GLU A CA 1
ATOM 557 C C . GLU A 1 70 ? -9.278 2.840 -8.256 1.00 88.06 70 GLU A C 1
ATOM 559 O O . GLU A 1 70 ? -9.807 2.078 -9.065 1.00 88.06 70 GLU A O 1
ATOM 564 N N . SER A 1 71 ? -8.752 2.389 -7.112 1.00 88.19 71 SER A N 1
ATOM 565 C CA . SER A 1 71 ? -8.773 0.976 -6.732 1.00 88.19 71 SER A CA 1
ATOM 566 C C . S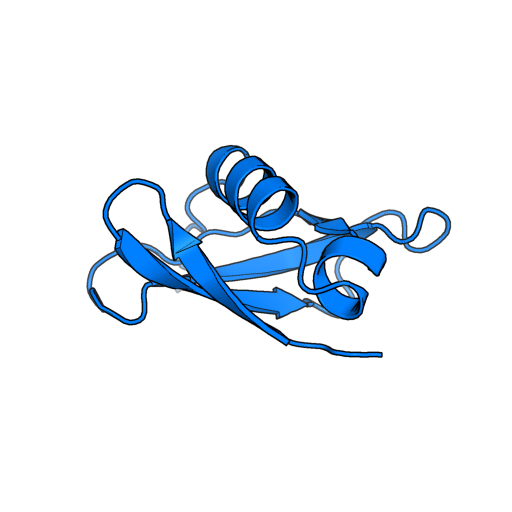ER A 1 71 ? -10.179 0.502 -6.368 1.00 88.19 71 SER A C 1
ATOM 568 O O . SER A 1 71 ? -10.962 1.200 -5.716 1.00 88.19 71 SER A O 1
ATOM 570 N N . GLU A 1 72 ? -10.492 -0.728 -6.756 1.00 84.81 72 GLU A N 1
ATOM 571 C CA . GLU A 1 72 ? -11.786 -1.337 -6.482 1.00 84.81 72 GLU A CA 1
ATOM 572 C C . GLU A 1 72 ? -11.724 -2.120 -5.167 1.00 84.81 72 GLU A C 1
ATOM 574 O O . GLU A 1 72 ? -10.691 -2.719 -4.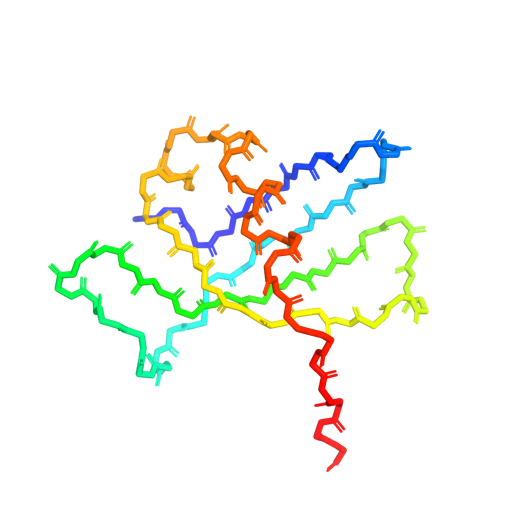854 1.00 84.81 72 GLU A O 1
ATOM 579 N N . PRO A 1 73 ? -12.807 -2.162 -4.370 1.00 81.62 73 PRO A N 1
ATOM 580 C CA . PRO A 1 73 ? -12.870 -3.075 -3.239 1.00 81.62 73 PRO A CA 1
ATOM 581 C C . PRO A 1 73 ? -12.678 -4.502 -3.759 1.00 81.62 73 PRO A C 1
ATOM 583 O O . PRO A 1 73 ? -13.467 -5.013 -4.556 1.00 81.62 73 PRO A O 1
ATOM 586 N N . GLY A 1 74 ? -11.603 -5.148 -3.316 1.00 67.19 74 GLY A N 1
ATOM 587 C CA . GLY A 1 74 ? -11.342 -6.538 -3.620 1.00 67.19 74 GLY A CA 1
ATOM 588 C C . GLY A 1 74 ? -12.480 -7.361 -3.041 1.00 67.19 74 GLY A C 1
ATOM 589 O O . GLY A 1 74 ? -12.719 -7.348 -1.834 1.00 67.19 74 GLY A O 1
ATOM 590 N N . THR A 1 75 ? -13.199 -8.087 -3.894 1.00 53.09 75 THR A N 1
ATOM 591 C CA . THR A 1 75 ? -14.079 -9.135 -3.382 1.00 53.09 75 THR A CA 1
ATOM 592 C C . THR A 1 75 ? -13.170 -10.150 -2.706 1.00 53.09 75 THR A C 1
ATOM 594 O O . THR A 1 75 ? -12.293 -10.712 -3.363 1.00 53.09 75 THR A O 1
ATOM 597 N N . ALA A 1 76 ? -13.333 -10.348 -1.396 1.00 44.19 76 ALA A N 1
ATOM 598 C CA . ALA A 1 76 ? -12.669 -11.434 -0.697 1.00 44.19 76 ALA A CA 1
ATOM 599 C C . ALA A 1 76 ? -13.036 -12.732 -1.427 1.00 44.19 76 ALA A C 1
ATOM 601 O O . ALA A 1 76 ? -14.182 -13.177 -1.369 1.00 44.19 76 ALA A O 1
ATOM 602 N N . ILE A 1 77 ? -12.090 -13.299 -2.176 1.00 42.22 77 ILE A N 1
ATOM 603 C CA . ILE A 1 77 ? -12.245 -14.651 -2.697 1.00 42.22 77 ILE A CA 1
ATOM 604 C C . ILE A 1 77 ? -12.042 -15.548 -1.478 1.00 42.22 77 ILE A C 1
ATOM 606 O O . ILE A 1 77 ? -10.908 -15.794 -1.066 1.00 42.22 77 ILE A O 1
ATOM 610 N N . GLY A 1 78 ? -13.159 -15.873 -0.825 1.00 35.75 78 GLY A N 1
ATOM 611 C CA . GLY A 1 78 ? -13.232 -16.879 0.231 1.00 35.75 78 GLY A CA 1
ATOM 612 C C . GLY A 1 78 ? -13.003 -18.284 -0.302 1.00 35.75 78 GLY A C 1
ATOM 613 O O . GLY A 1 78 ? -13.207 -18.504 -1.519 1.00 35.75 78 GLY A O 1
#

pLDDT: mean 83.65, std 13.12, range [35.75, 95.12]

Radius of gyration: 11.74 Å; Cα contacts (8 Å, |Δi|>4): 147; chains: 1; bounding box: 26×29×31 Å

Sequence (78 aa):
MKENATFPDDSGRRWEVQVLWGHPALPERGIYGARYTCLDDAEEAVRVGYIQEWALAGEDESLMREMLAESEPGTAIG

Secondary structure (D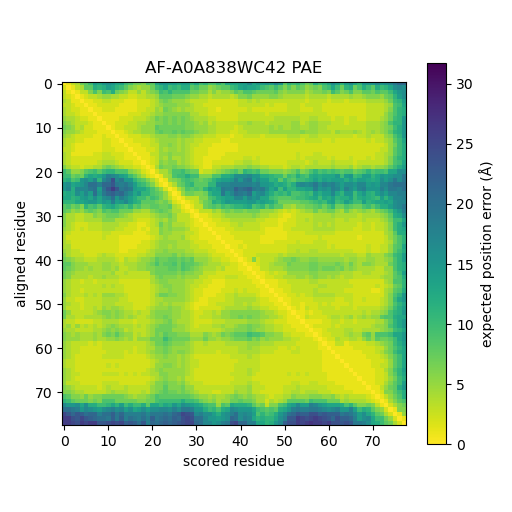SSP, 8-state):
---EEEEE-TTS-EEEEEEETTS-S-GGGTEEEEEEEESS-SSSPPEEEEEEHHHHHTT-HHHHHHHHHHPEEPP---

Mean predicted aligned error: 5.58 Å